Protein AF-A0A7X6ULP3-F1 (afdb_monomer_lite)

Secondary structure (DSSP, 8-state):
-HHHHHTT-EEEEETTTTEEEEEETTEEEEEETT-SEEEETTEEEE-SS--EEETTEEE--HHHHHHHTT-EEEEEGGGTEEEEE-

Radius of gyration: 12.84 Å; chains: 1; bounding box: 31×24×36 Å

Sequence (86 aa):
RAIFEALNADVVWDNNTKTVTGSKGSTTVVLKINSKTAQVNGKNTLLDVPATIVDGRTMVPARFIAESLGQKVGWAENLRTVLITD

pLDDT: mean 92.8, std 3.5, range [77.38, 97.25]

Foldseek 3Di:
DVLLVVVVWDWDADPVQQWIWIDDDQWIKIAHAPDQWIDINNHTDGHPDHFHADPNDTDDDSCCVLVSNPWDWDADPVVRDIDTHD

Structure (mmCIF, N/CA/C/O backbone):
data_AF-A0A7X6ULP3-F1
#
_entry.id   AF-A0A7X6ULP3-F1
#
loop_
_atom_site.group_PDB
_atom_site.id
_atom_site.type_symbol
_atom_site.label_atom_id
_atom_site.label_alt_id
_atom_site.label_comp_id
_atom_site.label_asym_id
_atom_site.label_entity_id
_atom_site.label_seq_id
_atom_site.pdbx_PDB_ins_code
_atom_site.Cartn_x
_atom_site.Cartn_y
_atom_site.Cartn_z
_atom_site.occupancy
_atom_site.B_iso_or_equiv
_atom_site.auth_seq_id
_atom_site.auth_comp_id
_atom_site.auth_asym_id
_atom_site.auth_atom_id
_atom_site.pdbx_PDB_model_num
ATOM 1 N N . ARG A 1 1 ? -4.825 -6.529 -3.032 1.00 82.81 1 ARG A N 1
ATOM 2 C CA . ARG A 1 1 ? -4.713 -7.989 -2.812 1.00 82.81 1 ARG A CA 1
ATOM 3 C C . ARG A 1 1 ? -3.601 -8.594 -3.667 1.00 82.81 1 ARG A C 1
ATOM 5 O O . ARG A 1 1 ? -2.573 -8.897 -3.091 1.00 82.81 1 ARG A O 1
ATOM 12 N N . ALA A 1 2 ? -3.725 -8.601 -5.000 1.00 88.31 2 ALA A N 1
ATOM 13 C CA . ALA A 1 2 ? -2.734 -9.194 -5.914 1.00 88.31 2 ALA A CA 1
ATOM 14 C C . ALA A 1 2 ? -1.261 -8.821 -5.640 1.00 88.31 2 ALA A C 1
ATOM 16 O O . ALA A 1 2 ? -0.416 -9.701 -5.592 1.00 88.31 2 ALA A O 1
ATOM 17 N N . ILE A 1 3 ? -0.948 -7.538 -5.406 1.00 88.44 3 ILE A N 1
ATOM 18 C CA . ILE A 1 3 ? 0.438 -7.113 -5.132 1.00 88.44 3 ILE A CA 1
ATOM 19 C C . ILE A 1 3 ? 0.997 -7.665 -3.810 1.00 88.44 3 ILE A C 1
ATOM 21 O O . ILE A 1 3 ? 2.184 -7.929 -3.730 1.00 88.44 3 ILE A O 1
ATOM 25 N N . PHE A 1 4 ? 0.168 -7.862 -2.780 1.00 91.62 4 PHE A N 1
ATOM 26 C CA . PHE A 1 4 ? 0.626 -8.434 -1.508 1.00 91.62 4 PHE A CA 1
ATOM 27 C C . PHE A 1 4 ? 0.896 -9.931 -1.667 1.00 91.62 4 PHE A C 1
ATOM 29 O O . PHE A 1 4 ? 1.967 -10.401 -1.302 1.00 91.62 4 PHE A O 1
ATOM 36 N N . GLU A 1 5 ? -0.026 -10.648 -2.312 1.00 90.56 5 GLU A N 1
ATOM 37 C CA . GLU A 1 5 ? 0.116 -12.081 -2.595 1.00 90.56 5 GLU A CA 1
ATOM 38 C C . GLU A 1 5 ? 1.338 -12.359 -3.483 1.00 90.56 5 GLU A C 1
ATOM 40 O O . GLU A 1 5 ? 2.127 -13.247 -3.176 1.00 90.56 5 GLU A O 1
ATOM 45 N N . ALA A 1 6 ? 1.563 -11.545 -4.523 1.00 90.06 6 ALA A N 1
ATOM 46 C CA . ALA A 1 6 ? 2.739 -11.648 -5.391 1.00 90.06 6 ALA A CA 1
ATOM 47 C C . ALA A 1 6 ? 4.070 -11.464 -4.640 1.00 90.06 6 ALA A C 1
ATOM 49 O O . ALA A 1 6 ? 5.103 -11.950 -5.090 1.00 90.06 6 ALA A O 1
ATOM 50 N N . LEU A 1 7 ? 4.049 -10.770 -3.499 1.00 89.94 7 LEU A N 1
ATOM 51 C CA . LEU A 1 7 ? 5.216 -10.532 -2.651 1.00 89.94 7 LEU A CA 1
ATOM 52 C C . LEU A 1 7 ? 5.279 -11.479 -1.446 1.00 89.94 7 LEU A C 1
ATOM 54 O O . LEU A 1 7 ? 6.101 -11.253 -0.553 1.00 89.94 7 LEU A O 1
ATOM 58 N N . ASN A 1 8 ? 4.453 -12.532 -1.420 1.00 91.38 8 ASN A N 1
ATOM 59 C CA . ASN A 1 8 ? 4.307 -13.470 -0.304 1.00 91.38 8 ASN A CA 1
ATOM 60 C C . ASN A 1 8 ? 3.951 -12.769 1.020 1.00 91.38 8 ASN A C 1
ATOM 62 O O . ASN A 1 8 ? 4.511 -13.082 2.071 1.00 91.38 8 ASN A O 1
ATOM 66 N N . ALA A 1 9 ? 3.064 -11.776 0.954 1.00 93.69 9 ALA A N 1
ATOM 67 C CA . ALA A 1 9 ? 2.518 -11.070 2.104 1.00 93.69 9 ALA A CA 1
ATOM 68 C C . ALA A 1 9 ? 1.031 -11.400 2.285 1.00 93.69 9 ALA A C 1
ATOM 70 O O . ALA A 1 9 ? 0.265 -11.437 1.317 1.00 93.69 9 ALA A O 1
ATOM 71 N N . ASP A 1 10 ? 0.613 -11.559 3.537 1.00 94.62 10 ASP A N 1
ATOM 72 C CA . ASP A 1 10 ? -0.796 -11.647 3.900 1.00 94.62 10 ASP A CA 1
ATOM 73 C C . ASP A 1 10 ? -1.459 -10.278 3.760 1.00 94.62 10 ASP A C 1
ATOM 75 O O . ASP A 1 10 ? -0.814 -9.237 3.907 1.00 94.62 10 ASP A O 1
ATOM 79 N N . VAL A 1 11 ? -2.762 -10.262 3.478 1.00 95.19 11 VAL A N 1
ATOM 80 C CA . VAL A 1 11 ? -3.528 -9.022 3.344 1.00 95.19 11 VAL A CA 1
ATOM 81 C C . VAL A 1 11 ? -4.941 -9.166 3.891 1.00 95.19 11 VAL A C 1
ATOM 83 O O . VAL A 1 11 ? -5.684 -10.077 3.529 1.00 95.19 11 VAL A O 1
ATOM 86 N N . VAL A 1 12 ? -5.330 -8.210 4.728 1.00 95.56 12 VAL A N 1
ATOM 87 C CA . VAL A 1 12 ? -6.642 -8.123 5.366 1.00 95.56 12 VAL A CA 1
ATOM 88 C C . VAL A 1 12 ? -7.292 -6.792 5.005 1.00 95.56 12 VAL A C 1
ATOM 90 O O . VAL A 1 12 ? -6.641 -5.747 4.967 1.00 95.56 12 VAL A O 1
ATOM 93 N N . TRP A 1 13 ? -8.592 -6.840 4.727 1.00 95.12 13 TRP A N 1
ATOM 94 C CA . TRP A 1 13 ? -9.426 -5.666 4.504 1.00 95.12 13 TRP A CA 1
ATOM 95 C C . TRP A 1 13 ? -10.416 -5.499 5.655 1.00 95.12 13 TRP A C 1
ATOM 97 O O . TRP A 1 13 ? -11.178 -6.417 5.950 1.00 95.12 13 TRP A O 1
ATOM 107 N N . ASP A 1 14 ? -10.443 -4.310 6.250 1.00 96.00 14 ASP A N 1
ATOM 108 C CA . ASP A 1 14 ? -11.471 -3.886 7.196 1.00 96.00 14 ASP A CA 1
ATOM 109 C C . ASP A 1 14 ? -12.434 -2.907 6.512 1.00 96.00 14 ASP A C 1
ATOM 111 O O . ASP A 1 14 ? -12.084 -1.776 6.157 1.00 96.00 14 ASP A O 1
ATOM 115 N N . ASN A 1 15 ? -13.681 -3.348 6.345 1.00 93.94 15 ASN A N 1
ATOM 116 C CA . ASN A 1 15 ? -14.721 -2.568 5.691 1.00 93.94 15 ASN A CA 1
ATOM 117 C C . ASN A 1 15 ? -15.268 -1.414 6.549 1.00 93.94 15 ASN A C 1
ATOM 119 O O . ASN A 1 15 ? -15.769 -0.443 5.976 1.00 93.94 15 ASN A O 1
ATOM 123 N N . ASN A 1 16 ? -15.177 -1.502 7.879 1.00 95.75 16 ASN A N 1
ATOM 124 C CA . ASN A 1 16 ? -15.682 -0.482 8.800 1.00 95.75 16 ASN A CA 1
ATOM 125 C C . ASN A 1 16 ? -14.772 0.743 8.786 1.00 95.75 16 ASN A C 1
ATOM 127 O O . ASN A 1 16 ? -15.234 1.877 8.687 1.00 95.75 16 ASN A O 1
ATOM 131 N N . THR A 1 17 ? -13.461 0.507 8.838 1.00 95.31 17 THR A N 1
ATOM 132 C CA . THR A 1 17 ? -12.457 1.578 8.870 1.00 95.31 17 THR A CA 1
ATOM 133 C C . THR A 1 17 ? -11.931 1.956 7.485 1.00 95.31 17 THR A C 1
ATOM 135 O O . THR A 1 17 ? -11.251 2.976 7.349 1.00 95.31 17 THR A O 1
ATOM 138 N N . LYS A 1 18 ? -12.284 1.171 6.456 1.00 95.62 18 LYS A N 1
ATOM 139 C CA . LYS A 1 18 ? -11.752 1.259 5.090 1.00 95.62 18 LYS A CA 1
ATOM 140 C C . LYS A 1 18 ? -10.226 1.166 5.099 1.00 95.62 18 LYS A C 1
ATOM 142 O O . LYS A 1 18 ? -9.531 2.044 4.582 1.00 95.62 18 LYS A O 1
ATOM 147 N N . THR A 1 19 ? -9.725 0.096 5.709 1.00 96.44 19 THR A N 1
ATOM 148 C CA . THR A 1 19 ? -8.297 -0.106 5.966 1.00 96.44 19 THR A CA 1
ATOM 149 C C . THR A 1 19 ? -7.805 -1.396 5.328 1.00 96.44 19 THR A C 1
ATOM 151 O O . THR A 1 19 ? -8.428 -2.447 5.454 1.00 96.44 19 THR A O 1
ATOM 154 N N . VAL A 1 20 ? -6.670 -1.311 4.643 1.00 96.44 20 VAL A N 1
ATOM 155 C CA . VAL A 1 20 ? -5.892 -2.451 4.162 1.00 96.44 20 VAL A CA 1
ATOM 156 C C . VAL A 1 20 ? -4.719 -2.649 5.107 1.00 96.44 20 VAL A C 1
ATOM 158 O O . VAL A 1 20 ? -3.923 -1.729 5.289 1.00 96.44 20 VAL A O 1
ATOM 161 N N . THR A 1 21 ? -4.578 -3.853 5.644 1.00 96.38 2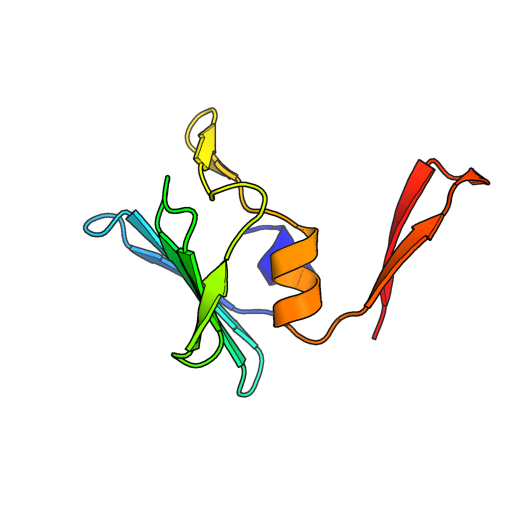1 THR A N 1
ATOM 162 C CA . THR A 1 21 ? -3.414 -4.260 6.432 1.00 96.38 21 THR A CA 1
ATOM 163 C C . THR A 1 21 ? -2.698 -5.374 5.689 1.00 96.38 21 THR A C 1
ATOM 165 O O . THR A 1 21 ? -3.306 -6.402 5.410 1.00 96.38 21 THR A O 1
ATOM 168 N N . GLY A 1 22 ? -1.432 -5.166 5.343 1.00 95.56 22 GLY A N 1
ATOM 169 C CA . GLY A 1 22 ? -0.562 -6.186 4.769 1.00 95.56 22 GLY A CA 1
ATOM 170 C C . GLY A 1 22 ? 0.555 -6.573 5.729 1.00 95.56 22 GLY A C 1
ATOM 171 O O . GLY A 1 22 ? 1.102 -5.698 6.398 1.00 95.56 22 GLY A O 1
ATOM 172 N N . SER A 1 23 ? 0.918 -7.851 5.786 1.00 94.81 23 SER A N 1
ATOM 173 C CA . SER A 1 23 ? 1.974 -8.346 6.677 1.00 94.81 23 SER A CA 1
ATOM 174 C C . SER A 1 23 ? 2.891 -9.360 5.999 1.00 94.81 23 SER A C 1
ATOM 176 O O . SER A 1 23 ? 2.426 -10.267 5.316 1.00 94.81 23 SER A O 1
ATOM 178 N N . LYS A 1 24 ? 4.205 -9.219 6.208 1.00 93.56 24 LYS A N 1
ATOM 179 C CA . LYS A 1 24 ? 5.240 -10.162 5.757 1.00 93.56 24 LYS A CA 1
ATOM 180 C C . LYS A 1 24 ? 6.355 -10.222 6.797 1.00 93.56 24 LYS A C 1
ATOM 182 O O . LYS A 1 24 ? 7.034 -9.223 7.034 1.00 93.56 24 LYS A O 1
ATOM 187 N N . GLY A 1 25 ? 6.560 -11.387 7.411 1.00 91.06 25 GLY A N 1
ATOM 188 C CA . GLY A 1 25 ? 7.536 -11.540 8.494 1.00 91.06 25 GLY A CA 1
ATOM 189 C C . GLY A 1 25 ? 7.229 -10.594 9.662 1.00 91.06 25 GLY A C 1
ATOM 190 O O . GLY A 1 25 ? 6.128 -10.615 10.201 1.00 91.06 25 GLY A O 1
ATOM 191 N N . SER A 1 26 ? 8.189 -9.746 10.037 1.00 92.00 26 SER A N 1
ATOM 192 C CA . SER A 1 26 ? 8.020 -8.720 11.078 1.00 92.00 26 SER A CA 1
ATOM 193 C C . SER A 1 26 ? 7.449 -7.395 10.562 1.00 92.00 26 SER A C 1
ATOM 195 O O . SER A 1 26 ? 7.184 -6.495 11.360 1.00 92.00 26 SER A O 1
ATOM 197 N N . THR A 1 27 ? 7.259 -7.256 9.248 1.00 94.75 27 THR A N 1
ATOM 198 C CA . THR A 1 27 ? 6.773 -6.022 8.637 1.00 94.75 27 THR A CA 1
ATOM 199 C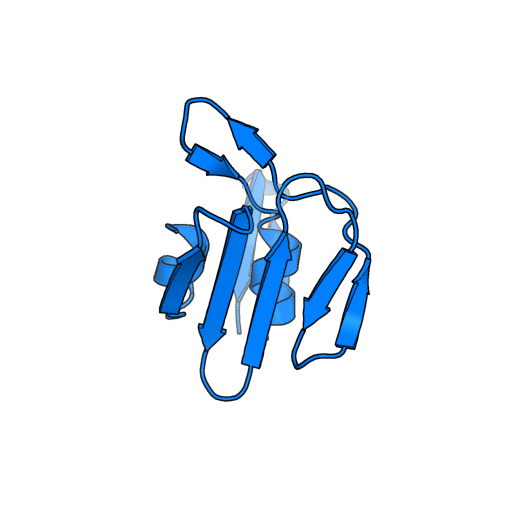 C . THR A 1 27 ? 5.255 -6.019 8.533 1.00 94.75 27 THR A C 1
ATOM 201 O O . THR A 1 27 ? 4.662 -6.921 7.945 1.00 94.75 27 THR A O 1
ATOM 204 N N . THR A 1 28 ? 4.631 -4.956 9.035 1.00 96.88 28 THR A N 1
ATOM 205 C CA . THR A 1 28 ? 3.207 -4.654 8.875 1.00 96.88 28 THR A CA 1
ATOM 206 C C . THR A 1 28 ? 3.032 -3.300 8.200 1.00 96.88 28 THR A C 1
ATOM 208 O O . THR A 1 28 ? 3.603 -2.301 8.636 1.00 96.88 28 THR A O 1
ATOM 211 N N . VAL A 1 29 ? 2.208 -3.257 7.157 1.00 96.88 29 VAL A N 1
ATOM 212 C CA . VAL A 1 29 ? 1.856 -2.053 6.405 1.00 96.88 29 VAL A CA 1
ATOM 213 C C . VAL A 1 29 ? 0.355 -1.816 6.525 1.00 96.88 29 VAL A C 1
ATOM 215 O O . VAL A 1 29 ? -0.437 -2.693 6.196 1.00 96.88 29 VAL A O 1
ATOM 218 N N . VAL A 1 30 ? -0.046 -0.626 6.959 1.00 97.12 30 VAL A N 1
ATOM 219 C CA . VAL A 1 30 ? -1.450 -0.232 7.121 1.00 97.12 30 VAL A CA 1
ATOM 220 C C . VAL A 1 30 ? -1.744 0.963 6.224 1.00 97.12 30 VAL A C 1
ATOM 222 O O . VAL A 1 30 ? -1.083 1.998 6.316 1.00 97.12 30 VAL A O 1
ATOM 225 N N . LEU A 1 31 ? -2.752 0.835 5.365 1.00 96.62 31 LEU A N 1
ATOM 226 C CA . LEU A 1 31 ? -3.218 1.894 4.476 1.00 96.62 31 LEU A CA 1
ATOM 227 C C . LEU A 1 31 ? -4.702 2.143 4.704 1.00 96.62 31 LEU A C 1
ATOM 229 O O . LEU A 1 31 ? -5.509 1.221 4.638 1.00 96.62 31 LEU A O 1
ATOM 233 N N . LYS A 1 32 ? -5.074 3.407 4.886 1.00 96.88 32 LYS A N 1
ATOM 234 C CA . LYS A 1 32 ? -6.474 3.828 4.915 1.00 96.88 32 LYS A CA 1
ATOM 235 C C . LYS A 1 32 ? -6.868 4.415 3.563 1.00 96.88 32 LYS A C 1
ATOM 237 O O . LYS A 1 32 ? -6.113 5.201 2.989 1.00 96.88 32 LYS A O 1
ATOM 242 N N . ILE A 1 33 ? -8.049 4.057 3.061 1.00 96.56 33 ILE A N 1
ATOM 243 C CA . ILE A 1 33 ? -8.568 4.613 1.804 1.00 96.56 33 ILE A CA 1
ATOM 244 C C . ILE A 1 33 ? -8.645 6.142 1.891 1.00 96.56 33 ILE A C 1
ATOM 246 O O . ILE A 1 33 ? -9.074 6.698 2.901 1.00 96.56 33 ILE A O 1
ATOM 250 N N . ASN A 1 34 ? -8.224 6.811 0.816 1.00 95.50 34 ASN A N 1
ATOM 251 C CA . ASN A 1 34 ? -8.143 8.264 0.653 1.00 95.50 34 ASN A CA 1
ATOM 252 C C . ASN A 1 34 ? -7.230 8.983 1.665 1.00 95.50 34 ASN A C 1
ATOM 254 O O . ASN A 1 34 ? -7.230 10.211 1.726 1.00 95.50 34 ASN A O 1
ATOM 258 N N . SER A 1 35 ? -6.414 8.249 2.427 1.00 95.56 35 SER A N 1
ATOM 259 C CA . SER A 1 35 ? -5.385 8.822 3.293 1.00 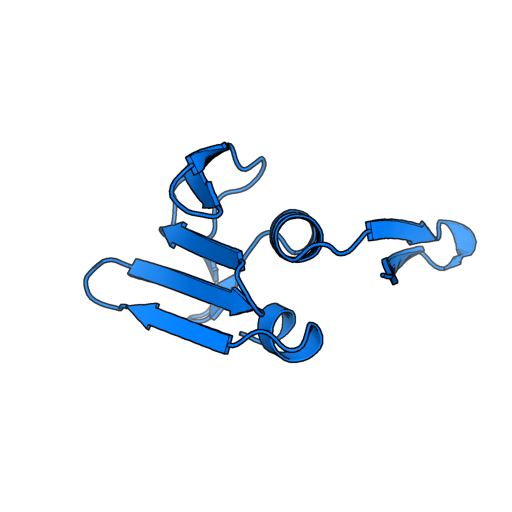95.56 35 SER A CA 1
ATOM 260 C C . SER A 1 35 ? -4.054 8.905 2.555 1.00 95.56 35 SER A C 1
ATOM 262 O O . SER A 1 35 ? -3.601 7.922 1.970 1.00 95.56 35 SER A O 1
ATOM 264 N N . LYS A 1 36 ? -3.387 10.062 2.634 1.00 95.69 36 LYS A N 1
ATOM 265 C CA . LYS A 1 36 ? -1.978 10.200 2.229 1.00 95.69 36 LYS A CA 1
ATOM 266 C C . LYS A 1 36 ? -1.005 9.696 3.292 1.00 95.69 36 LYS A C 1
ATOM 268 O O . LYS A 1 36 ? 0.193 9.684 3.059 1.00 95.69 36 LYS A O 1
ATOM 273 N N . THR A 1 37 ? -1.492 9.289 4.457 1.00 95.94 37 THR A N 1
ATOM 274 C CA . THR A 1 37 ? -0.66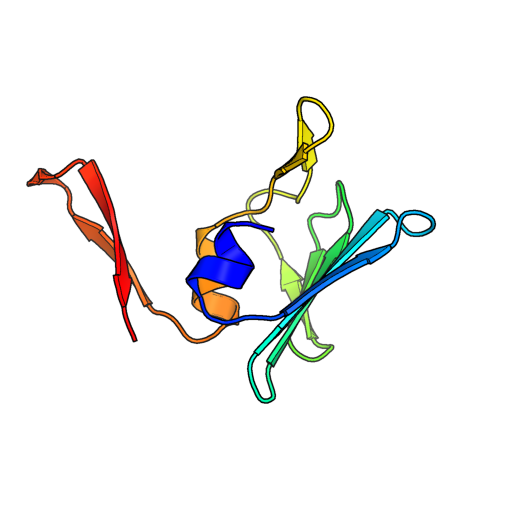4 8.719 5.519 1.00 95.94 37 THR A CA 1
ATOM 275 C C . THR A 1 37 ? -0.929 7.224 5.614 1.00 95.94 37 THR A C 1
ATOM 277 O O . THR A 1 37 ? -2.075 6.806 5.806 1.00 95.94 37 THR A O 1
ATOM 280 N N . ALA A 1 38 ? 0.138 6.441 5.491 1.00 96.81 38 ALA A N 1
ATOM 281 C CA . ALA A 1 38 ? 0.190 5.016 5.794 1.00 96.81 38 ALA A CA 1
ATOM 282 C C . ALA A 1 38 ? 1.002 4.783 7.073 1.00 96.81 38 ALA A C 1
ATOM 284 O O . ALA A 1 38 ? 1.698 5.681 7.549 1.00 96.81 38 ALA A O 1
ATOM 285 N N . GLN A 1 39 ? 0.939 3.572 7.619 1.00 97.25 39 GLN A N 1
ATOM 286 C CA . GLN A 1 39 ? 1.810 3.145 8.709 1.00 97.25 39 GLN A CA 1
ATOM 287 C C . GLN A 1 39 ? 2.646 1.951 8.273 1.00 97.25 39 GLN A C 1
ATOM 289 O O . GLN A 1 39 ? 2.112 1.001 7.710 1.00 97.25 39 GLN A O 1
ATOM 294 N N . VAL A 1 40 ? 3.942 1.991 8.563 1.00 96.69 40 VAL A N 1
ATOM 295 C CA . VAL A 1 40 ? 4.860 0.860 8.400 1.00 96.69 40 VAL A CA 1
ATOM 296 C C . VAL A 1 40 ? 5.432 0.561 9.777 1.00 96.69 40 VAL A C 1
ATOM 298 O O . VAL A 1 40 ? 6.065 1.426 10.380 1.00 96.69 40 VAL A O 1
ATOM 301 N N . ASN A 1 41 ? 5.153 -0.625 10.317 1.00 95.75 41 ASN A N 1
ATOM 302 C CA . ASN A 1 41 ? 5.541 -1.027 11.676 1.00 95.75 41 ASN A CA 1
ATOM 303 C C . ASN A 1 41 ? 5.138 0.005 12.748 1.00 95.75 41 ASN A C 1
ATOM 305 O O . ASN A 1 41 ? 5.916 0.348 13.632 1.00 95.75 41 ASN A O 1
ATOM 309 N N . GLY A 1 42 ? 3.926 0.558 12.623 1.00 95.06 42 GLY A N 1
ATOM 310 C CA . GLY A 1 42 ? 3.391 1.586 13.525 1.00 95.06 42 GLY A CA 1
ATOM 311 C C . GLY A 1 42 ? 3.933 3.004 13.297 1.00 95.06 42 GLY A C 1
ATOM 312 O O . GLY A 1 42 ? 3.413 3.951 13.884 1.00 95.06 42 GLY A O 1
ATOM 313 N N . LYS A 1 43 ? 4.928 3.193 12.421 1.00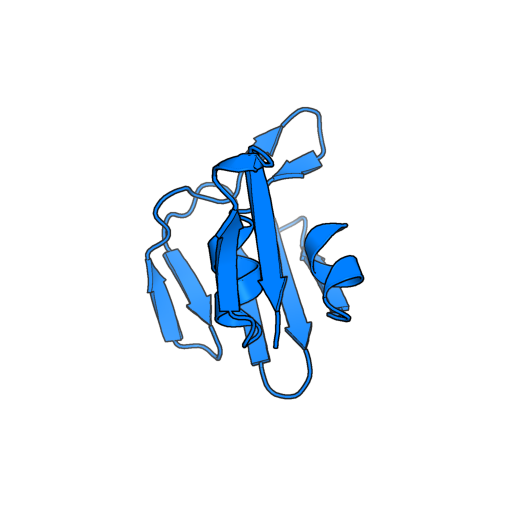 95.81 43 LYS A N 1
ATOM 314 C CA . LYS A 1 43 ? 5.462 4.515 12.073 1.00 95.81 43 LYS A CA 1
ATOM 315 C C . LYS A 1 43 ? 4.714 5.116 10.887 1.00 95.81 43 LYS A C 1
ATOM 317 O O . LYS A 1 43 ? 4.605 4.498 9.828 1.00 95.81 43 LYS A O 1
ATOM 322 N N . ASN A 1 44 ? 4.260 6.356 11.039 1.00 96.81 44 ASN A N 1
ATOM 323 C CA . ASN A 1 44 ? 3.595 7.087 9.965 1.00 96.81 44 ASN A CA 1
ATOM 324 C C . ASN A 1 44 ? 4.564 7.375 8.808 1.00 96.81 44 ASN A C 1
ATOM 326 O O . ASN A 1 44 ? 5.673 7.865 9.023 1.00 96.81 44 ASN A O 1
ATOM 330 N N . THR A 1 45 ? 4.113 7.106 7.585 1.00 95.31 45 THR A N 1
ATOM 331 C CA . THR A 1 45 ? 4.834 7.367 6.334 1.00 95.31 45 THR A CA 1
ATOM 332 C C . THR A 1 45 ? 3.895 8.049 5.343 1.00 95.31 45 THR A C 1
ATOM 334 O O . THR A 1 45 ? 2.715 7.700 5.254 1.00 95.31 45 THR A O 1
ATOM 337 N N . LEU A 1 46 ? 4.400 9.054 4.629 1.00 95.00 46 LEU A N 1
ATOM 338 C CA . LEU A 1 46 ? 3.631 9.772 3.618 1.00 95.00 46 LEU A CA 1
ATOM 339 C C . LEU A 1 46 ? 3.621 8.978 2.307 1.00 95.00 46 LEU A C 1
ATOM 341 O O . LEU A 1 46 ? 4.647 8.459 1.880 1.00 95.00 46 LEU A O 1
ATOM 345 N N . LEU A 1 47 ? 2.454 8.907 1.681 1.00 93.56 47 LEU A N 1
ATOM 346 C CA . LEU A 1 47 ? 2.247 8.341 0.360 1.00 93.56 47 LEU A CA 1
ATOM 347 C C . LEU A 1 47 ? 2.209 9.456 -0.682 1.00 93.56 47 LEU A C 1
ATOM 349 O O . LEU A 1 47 ? 1.500 10.451 -0.505 1.00 93.56 47 LEU A O 1
ATOM 353 N N . ASP A 1 48 ? 2.867 9.227 -1.815 1.00 90.38 48 ASP A N 1
ATOM 354 C CA . ASP A 1 48 ? 2.738 10.095 -2.990 1.00 90.38 48 ASP A CA 1
ATOM 355 C C . ASP A 1 48 ? 1.306 10.066 -3.541 1.00 90.38 48 ASP A C 1
ATOM 357 O O . ASP A 1 48 ? 0.722 11.093 -3.893 1.00 90.38 48 ASP A O 1
ATOM 361 N N . VAL A 1 49 ? 0.718 8.866 -3.567 1.00 92.50 49 VAL A N 1
ATOM 362 C CA . VAL A 1 49 ? -0.642 8.604 -4.038 1.00 92.50 49 VAL A CA 1
ATOM 363 C C . VAL A 1 49 ? -1.393 7.844 -2.943 1.00 92.50 49 VAL A C 1
ATOM 365 O O . VAL A 1 49 ? -0.888 6.831 -2.463 1.00 92.50 49 VAL A O 1
ATOM 368 N N . PRO A 1 50 ? -2.579 8.296 -2.508 1.00 93.94 50 PRO A N 1
ATOM 369 C CA . PRO A 1 50 ? -3.359 7.567 -1.514 1.00 93.94 50 PRO A CA 1
ATOM 370 C C . PRO A 1 50 ? -3.886 6.242 -2.082 1.00 93.94 50 PRO A C 1
ATOM 372 O O . PRO A 1 50 ? -4.078 6.098 -3.289 1.00 93.94 50 PRO A O 1
ATOM 375 N N . ALA A 1 51 ? -4.182 5.282 -1.204 1.00 94.62 51 ALA A N 1
ATOM 376 C CA . ALA A 1 51 ? -4.962 4.111 -1.596 1.00 94.62 51 ALA A CA 1
ATOM 377 C C . ALA A 1 51 ? -6.401 4.533 -1.934 1.00 94.62 51 ALA A C 1
ATOM 379 O O . ALA A 1 51 ? -7.006 5.309 -1.195 1.00 94.62 51 ALA A O 1
ATOM 380 N N . THR A 1 52 ? -6.966 4.019 -3.022 1.00 95.44 52 THR A N 1
ATOM 381 C CA . THR A 1 52 ? -8.300 4.402 -3.513 1.00 95.44 52 THR A CA 1
ATOM 382 C C . THR A 1 52 ? -9.116 3.174 -3.887 1.00 95.44 52 THR A C 1
ATOM 384 O O . THR A 1 52 ? -8.580 2.078 -4.038 1.00 95.44 52 THR A O 1
ATOM 387 N N . ILE A 1 53 ? -10.433 3.334 -4.014 1.00 93.94 53 ILE A N 1
ATOM 388 C CA . ILE A 1 53 ? -11.307 2.287 -4.549 1.00 93.94 53 ILE A CA 1
ATOM 389 C C . ILE A 1 53 ? -11.703 2.692 -5.966 1.00 93.94 53 ILE A C 1
ATOM 391 O O . ILE A 1 53 ? -12.261 3.769 -6.161 1.00 93.94 53 ILE A O 1
ATOM 395 N N . VAL A 1 54 ? -11.419 1.825 -6.934 1.00 93.50 54 VAL A N 1
ATOM 396 C CA . VAL A 1 54 ? -11.774 1.988 -8.349 1.00 93.50 54 VAL A CA 1
ATOM 397 C C . VAL A 1 54 ? -12.497 0.719 -8.782 1.00 93.50 54 VAL A C 1
ATOM 399 O O . VAL A 1 54 ? -11.987 -0.379 -8.561 1.00 93.50 54 VAL A O 1
ATOM 402 N N . ASP A 1 55 ? -13.710 0.854 -9.319 1.00 92.94 55 ASP A N 1
ATOM 403 C CA . ASP A 1 55 ? -14.550 -0.267 -9.773 1.00 92.94 55 ASP A CA 1
ATOM 404 C C . ASP A 1 55 ? -14.712 -1.388 -8.727 1.00 92.94 55 ASP A C 1
ATOM 406 O O . ASP A 1 55 ? -14.602 -2.581 -9.011 1.00 92.94 55 ASP A O 1
ATOM 410 N N . GLY A 1 56 ? -14.911 -0.997 -7.464 1.00 90.06 56 GLY A N 1
ATOM 411 C CA . GLY A 1 56 ? -15.063 -1.930 -6.342 1.00 90.06 56 GLY A CA 1
ATOM 412 C C . GLY A 1 56 ? -13.768 -2.629 -5.908 1.00 90.06 56 GLY A C 1
ATOM 413 O O . GLY A 1 56 ? -13.805 -3.481 -5.020 1.00 90.06 56 GLY A O 1
ATOM 414 N N . ARG A 1 57 ? -12.616 -2.272 -6.487 1.00 91.00 57 ARG A N 1
ATOM 415 C CA . ARG A 1 57 ? -11.301 -2.813 -6.130 1.00 91.00 57 ARG A CA 1
ATOM 416 C C . ARG A 1 57 ? -10.456 -1.770 -5.424 1.00 91.00 57 ARG A C 1
ATOM 418 O O . ARG A 1 57 ? -10.371 -0.623 -5.850 1.00 91.00 57 ARG A O 1
ATOM 425 N N . THR A 1 58 ? -9.771 -2.196 -4.371 1.00 92.69 58 THR A N 1
ATOM 426 C CA . THR A 1 58 ? -8.789 -1.349 -3.698 1.00 92.69 58 THR A CA 1
ATOM 427 C C . THR A 1 58 ? -7.493 -1.293 -4.498 1.00 92.69 58 THR A C 1
ATOM 429 O O . THR A 1 58 ? -6.783 -2.297 -4.625 1.00 92.69 58 THR A O 1
ATOM 432 N N . MET A 1 59 ? -7.176 -0.102 -4.989 1.00 93.81 59 MET A N 1
ATOM 433 C CA . MET A 1 59 ? -5.925 0.249 -5.640 1.00 93.81 59 MET A CA 1
ATOM 434 C C . MET A 1 59 ? -4.963 0.817 -4.598 1.00 93.81 59 MET A C 1
ATOM 436 O O . MET A 1 59 ? -5.321 1.686 -3.803 1.00 93.81 59 MET A O 1
ATOM 440 N N . VAL A 1 60 ? -3.735 0.306 -4.592 1.00 93.38 60 VAL A N 1
ATOM 441 C CA . VAL A 1 60 ? -2.675 0.725 -3.667 1.00 93.38 60 VAL A CA 1
ATOM 442 C C . VAL A 1 60 ? -1.421 1.109 -4.452 1.00 93.38 60 VAL A C 1
ATOM 444 O O . VAL A 1 60 ? -1.206 0.565 -5.540 1.00 93.38 60 VAL A O 1
ATOM 447 N N . PRO A 1 61 ? -0.566 2.002 -3.928 1.00 93.38 61 PRO A N 1
ATOM 448 C CA . PRO A 1 61 ? 0.667 2.376 -4.612 1.00 93.38 61 PRO A CA 1
ATOM 449 C C . PRO A 1 61 ? 1.648 1.201 -4.605 1.00 93.38 61 PRO A C 1
ATOM 451 O O . PRO A 1 61 ? 2.239 0.878 -3.577 1.00 93.38 61 PRO A O 1
ATOM 454 N N . ALA A 1 62 ? 1.818 0.545 -5.755 1.00 91.62 62 ALA A N 1
ATOM 455 C CA . ALA A 1 62 ? 2.593 -0.693 -5.855 1.00 91.62 62 ALA A CA 1
ATOM 456 C C . ALA A 1 62 ? 4.043 -0.536 -5.367 1.00 91.62 62 ALA A C 1
ATOM 458 O O . ALA A 1 62 ? 4.518 -1.383 -4.613 1.00 91.62 62 ALA A O 1
ATOM 459 N N . ARG A 1 63 ? 4.713 0.572 -5.730 1.00 92.38 63 ARG A N 1
ATOM 460 C CA . ARG A 1 63 ? 6.086 0.871 -5.287 1.00 92.38 63 ARG A CA 1
ATOM 461 C C . ARG A 1 63 ? 6.189 0.929 -3.767 1.00 92.38 63 ARG A C 1
ATOM 463 O O . ARG A 1 63 ? 7.013 0.233 -3.192 1.00 92.38 63 ARG A O 1
ATOM 470 N N . PHE A 1 64 ? 5.308 1.701 -3.132 1.00 94.00 64 PHE A N 1
ATOM 471 C CA . PHE A 1 64 ? 5.295 1.851 -1.679 1.00 94.00 64 PHE A CA 1
ATOM 472 C C . PHE A 1 64 ? 5.114 0.505 -0.972 1.00 94.00 64 PHE A C 1
ATOM 474 O O . PHE A 1 64 ? 5.812 0.232 -0.001 1.00 94.00 64 PHE A O 1
ATOM 481 N N . ILE A 1 65 ? 4.203 -0.345 -1.462 1.00 94.19 65 ILE A N 1
ATOM 482 C CA . ILE A 1 65 ? 3.999 -1.682 -0.892 1.00 94.19 65 ILE A CA 1
ATOM 483 C C . ILE A 1 65 ? 5.262 -2.532 -1.034 1.00 94.19 65 ILE A C 1
ATOM 485 O O . ILE A 1 65 ? 5.702 -3.117 -0.051 1.00 94.19 65 ILE A O 1
ATOM 489 N N . ALA A 1 66 ? 5.855 -2.579 -2.227 1.00 92.75 66 ALA A N 1
ATOM 490 C CA . ALA A 1 66 ? 7.056 -3.365 -2.479 1.00 92.75 66 ALA A CA 1
ATOM 491 C C . ALA A 1 66 ? 8.229 -2.920 -1.587 1.00 92.75 66 ALA A C 1
ATOM 493 O O . ALA A 1 66 ? 8.789 -3.742 -0.863 1.00 92.75 66 ALA A O 1
ATOM 494 N N . GLU A 1 67 ? 8.533 -1.623 -1.559 1.00 92.25 67 GLU A N 1
ATOM 495 C CA . GLU A 1 67 ? 9.619 -1.061 -0.745 1.00 92.25 67 GLU A CA 1
ATOM 496 C C . GLU A 1 67 ? 9.374 -1.237 0.755 1.00 92.25 67 GLU A C 1
ATOM 498 O O . GLU A 1 67 ? 10.279 -1.630 1.490 1.00 92.25 67 GLU A O 1
ATOM 503 N N . SER A 1 68 ? 8.134 -1.029 1.214 1.00 92.88 68 SER A N 1
ATOM 504 C CA . SER A 1 68 ? 7.783 -1.232 2.624 1.00 92.88 68 SER A CA 1
ATOM 505 C C . SER A 1 68 ? 7.986 -2.682 3.054 1.00 92.88 68 SER A C 1
ATOM 507 O O . SER A 1 68 ? 8.407 -2.925 4.179 1.00 92.88 68 SER A O 1
ATOM 509 N N . LEU A 1 69 ? 7.726 -3.644 2.162 1.00 91.75 69 LEU A N 1
ATOM 510 C CA . LEU A 1 69 ? 7.928 -5.077 2.393 1.00 91.75 69 LEU A CA 1
ATOM 511 C C . LEU A 1 69 ? 9.375 -5.541 2.132 1.00 91.75 69 LEU A C 1
ATOM 513 O O . LEU A 1 69 ? 9.629 -6.745 2.066 1.00 91.75 69 LEU A O 1
ATOM 517 N N . GLY A 1 70 ? 10.320 -4.603 2.007 1.00 88.31 70 GLY A N 1
ATOM 518 C CA . GLY A 1 70 ? 11.754 -4.873 1.904 1.00 88.31 70 GLY A CA 1
ATOM 519 C C . GLY A 1 70 ? 12.244 -5.212 0.498 1.00 88.31 70 GLY A C 1
ATOM 520 O O . GLY A 1 70 ? 13.349 -5.719 0.359 1.00 88.31 70 GLY A O 1
ATOM 521 N N . GLN A 1 71 ? 11.439 -4.967 -0.533 1.00 90.56 71 GLN A N 1
ATOM 522 C CA . GLN A 1 71 ? 11.823 -5.203 -1.923 1.00 90.56 71 GLN A CA 1
ATOM 523 C C . GLN A 1 71 ? 12.442 -3.943 -2.532 1.00 90.56 71 GLN A C 1
ATOM 525 O O . GLN A 1 71 ? 12.073 -2.821 -2.190 1.00 90.56 71 GLN A O 1
ATOM 530 N N . LYS A 1 72 ? 13.341 -4.110 -3.497 1.00 88.88 72 LYS A N 1
ATOM 531 C CA . LYS A 1 72 ? 13.850 -3.022 -4.334 1.00 88.88 72 LYS A CA 1
ATOM 532 C C . LYS A 1 72 ? 12.965 -2.867 -5.563 1.00 88.88 72 LYS A C 1
ATOM 534 O O . LYS A 1 72 ? 12.634 -3.852 -6.221 1.00 88.88 72 LYS A O 1
ATOM 539 N N . VAL A 1 73 ? 12.608 -1.628 -5.893 1.00 90.31 73 VAL A N 1
ATOM 540 C CA . VAL A 1 73 ? 11.821 -1.309 -7.088 1.00 90.31 73 VAL A CA 1
ATOM 541 C C . VAL A 1 73 ? 12.701 -0.588 -8.099 1.00 90.31 73 VAL A C 1
ATOM 543 O O . VAL A 1 73 ? 13.212 0.498 -7.838 1.00 90.31 73 VAL A O 1
ATOM 546 N N . GLY A 1 74 ? 12.862 -1.195 -9.269 1.00 89.25 74 GLY A N 1
ATOM 547 C CA . GLY A 1 74 ? 13.602 -0.649 -10.400 1.00 89.25 74 GLY A CA 1
ATOM 548 C C . GLY A 1 74 ? 12.708 -0.387 -11.610 1.00 89.25 74 GLY A C 1
ATOM 549 O O . GLY A 1 74 ? 11.579 -0.875 -11.704 1.00 89.25 74 GLY A O 1
ATOM 550 N N . TRP A 1 75 ? 13.236 0.371 -12.566 1.00 89.50 75 TRP A N 1
ATOM 551 C CA . TRP A 1 75 ? 12.606 0.592 -13.864 1.00 89.50 75 TRP A CA 1
ATOM 552 C C . TRP A 1 75 ? 13.520 0.084 -14.976 1.00 89.50 75 TRP A C 1
ATOM 554 O O . TRP A 1 75 ? 14.645 0.558 -15.121 1.00 89.50 75 TRP A O 1
ATOM 564 N N . ALA A 1 76 ? 13.031 -0.875 -15.761 1.00 89.69 76 ALA A N 1
ATOM 565 C CA . ALA A 1 76 ? 13.686 -1.330 -16.979 1.00 89.69 76 ALA A CA 1
ATOM 566 C C . ALA A 1 76 ? 13.117 -0.550 -18.167 1.00 89.69 76 ALA A C 1
ATOM 568 O O . ALA A 1 76 ? 12.049 -0.878 -18.690 1.00 89.69 76 ALA A O 1
ATOM 569 N N . GLU A 1 77 ? 13.822 0.503 -18.578 1.00 89.31 77 GLU A N 1
ATOM 570 C CA . GLU A 1 77 ? 13.350 1.444 -19.598 1.00 89.31 77 GLU A CA 1
ATOM 571 C C . GLU A 1 77 ? 13.145 0.788 -20.969 1.00 89.31 77 GLU A C 1
ATOM 573 O O . GLU A 1 77 ? 12.114 0.990 -21.611 1.00 89.31 77 GLU A O 1
ATOM 578 N N . ASN A 1 78 ? 14.074 -0.079 -21.372 1.00 90.56 78 ASN A N 1
ATOM 579 C CA . ASN A 1 78 ? 14.017 -0.843 -22.620 1.00 90.56 78 ASN A CA 1
ATOM 580 C C . ASN A 1 78 ? 12.795 -1.773 -22.714 1.00 90.56 78 ASN A C 1
ATOM 582 O O . ASN A 1 78 ? 12.306 -2.034 -23.809 1.00 90.56 78 ASN A O 1
ATOM 586 N N . LEU A 1 79 ? 12.296 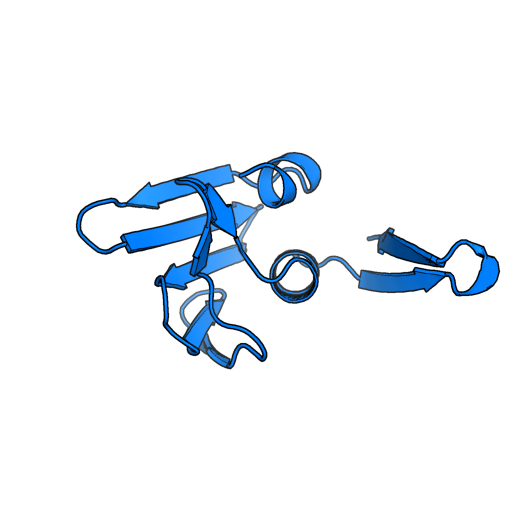-2.256 -21.575 1.00 91.31 79 LEU A N 1
ATOM 587 C CA . LEU A 1 79 ? 11.145 -3.157 -21.490 1.00 91.31 79 LEU A CA 1
ATOM 588 C C . LEU A 1 79 ? 9.868 -2.447 -21.028 1.00 91.31 79 LEU A C 1
ATOM 590 O O . LEU A 1 79 ? 8.825 -3.088 -20.916 1.00 91.31 79 LEU A O 1
ATOM 594 N N . ARG A 1 80 ? 9.943 -1.147 -20.707 1.00 88.88 80 ARG A N 1
ATOM 595 C CA . ARG A 1 80 ? 8.870 -0.375 -20.056 1.00 88.88 80 ARG A CA 1
ATOM 596 C C . ARG A 1 80 ? 8.234 -1.131 -18.885 1.00 88.88 80 ARG A C 1
ATOM 598 O O . ARG A 1 80 ? 7.014 -1.169 -18.739 1.00 88.88 80 ARG A O 1
ATOM 605 N N . THR A 1 81 ? 9.079 -1.773 -18.084 1.00 87.31 81 THR A N 1
ATOM 606 C CA . THR A 1 81 ? 8.660 -2.727 -17.056 1.00 87.31 81 THR A CA 1
ATOM 607 C C . THR A 1 81 ? 9.185 -2.304 -15.691 1.00 87.31 81 THR A C 1
ATOM 609 O O . THR A 1 81 ? 10.351 -1.939 -15.538 1.00 87.31 81 THR A O 1
ATOM 612 N N . VAL A 1 82 ? 8.315 -2.378 -14.681 1.00 87.50 82 VAL A N 1
ATOM 613 C CA . VAL A 1 82 ? 8.713 -2.241 -13.276 1.00 87.50 82 VAL A CA 1
ATOM 614 C C . VAL A 1 82 ? 9.315 -3.565 -12.817 1.00 87.50 82 VAL A C 1
ATOM 616 O O . VAL A 1 82 ? 8.662 -4.602 -12.913 1.00 87.50 82 VAL A O 1
ATOM 619 N N . LEU A 1 83 ? 10.545 -3.521 -12.312 1.00 88.56 83 LEU A N 1
ATOM 620 C CA . LEU A 1 83 ? 11.221 -4.672 -11.721 1.00 88.56 83 LEU A CA 1
ATOM 621 C C . LEU A 1 83 ? 11.100 -4.606 -10.202 1.00 88.56 83 LEU A C 1
ATOM 623 O O . LEU A 1 83 ? 11.333 -3.553 -9.611 1.00 88.56 83 LEU A O 1
ATOM 627 N N . ILE A 1 84 ? 10.753 -5.731 -9.586 1.00 87.31 84 ILE A N 1
ATOM 628 C CA . ILE A 1 84 ? 10.753 -5.896 -8.134 1.00 87.31 84 ILE A CA 1
ATOM 629 C C . ILE A 1 84 ? 11.723 -7.030 -7.813 1.00 87.31 84 ILE A C 1
ATOM 631 O O . ILE A 1 84 ? 11.577 -8.124 -8.358 1.00 87.31 84 ILE A O 1
ATOM 635 N N . THR A 1 85 ? 12.728 -6.754 -6.987 1.00 85.94 85 THR A N 1
ATOM 636 C CA . THR A 1 85 ? 13.777 -7.715 -6.612 1.00 85.94 85 THR A CA 1
ATOM 637 C C . THR A 1 85 ? 14.045 -7.664 -5.110 1.00 85.94 85 THR A C 1
ATOM 639 O O . THR A 1 85 ? 13.785 -6.642 -4.479 1.00 85.94 85 THR A O 1
ATOM 642 N N . ASP A 1 86 ? 14.624 -8.724 -4.549 1.00 77.38 86 ASP A N 1
ATOM 643 C CA . ASP A 1 86 ? 15.123 -8.735 -3.164 1.00 77.38 86 ASP A CA 1
ATOM 644 C C . ASP A 1 86 ? 16.406 -7.877 -2.979 1.00 77.38 86 ASP A C 1
ATOM 646 O O . ASP A 1 86 ? 17.188 -7.660 -3.940 1.00 77.38 86 ASP A O 1
#